Protein AF-A0A9E0HZK6-F1 (afdb_monomer_lite)

Foldseek 3Di:
DAVVVVLVPDDPVCVVVSVVVVVLVPDDPDDLLVSLLVQQVVQVVVVDPVSNVHSVVVSVVRHDPVSD

Secondary structure (DSSP, 8-state):
--HHHHHHHS-GGGHHHHHHHHHHHT--SS-HHHHHHHHHHHHHHHT-HHHHHHHHHHHTTTS-GGG-

pLDDT: mean 96.31, std 2.82, range [82.25, 98.69]

Radius of gyration: 11.9 Å; chains: 1; bounding box: 27×19×34 Å

Structure (mmCIF, N/CA/C/O backbone):
data_AF-A0A9E0HZK6-F1
#
_entry.id   AF-A0A9E0HZK6-F1
#
loop_
_atom_site.group_PDB
_atom_site.id
_atom_site.type_symbol
_atom_site.label_atom_id
_atom_site.label_alt_id
_atom_site.label_comp_id
_atom_site.label_asym_id
_atom_site.label_entity_id
_atom_site.label_seq_id
_atom_site.pdbx_PDB_ins_code
_atom_site.Cartn_x
_atom_site.Cartn_y
_atom_site.Cartn_z
_atom_site.occupancy
_atom_site.B_iso_or_equiv
_atom_site.auth_seq_id
_atom_site.auth_comp_id
_atom_site.auth_asym_id
_atom_site.auth_atom_id
_atom_site.pdbx_PDB_model_num
ATOM 1 N N . MET A 1 1 ? -12.156 7.270 -6.481 1.00 82.25 1 MET A N 1
ATOM 2 C CA . MET A 1 1 ? -11.834 7.522 -5.068 1.00 82.25 1 MET A CA 1
ATOM 3 C C . MET A 1 1 ? -10.327 7.665 -4.976 1.00 82.25 1 MET A C 1
ATOM 5 O O . MET A 1 1 ? -9.653 6.882 -5.634 1.00 82.25 1 ME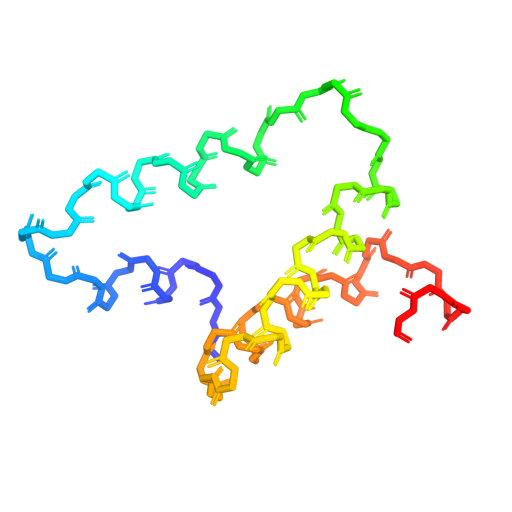T A O 1
ATOM 9 N N . SER A 1 2 ? -9.809 8.670 -4.271 1.00 93.69 2 SER A N 1
ATOM 10 C CA . SER A 1 2 ? -8.365 8.810 -4.028 1.00 93.69 2 SER A CA 1
ATOM 11 C C . SER A 1 2 ? -7.906 7.916 -2.871 1.00 93.69 2 SER A C 1
ATOM 13 O O . SER A 1 2 ? -8.727 7.406 -2.108 1.00 93.69 2 SER A O 1
ATOM 15 N N . ILE A 1 3 ? -6.594 7.738 -2.713 1.00 95.25 3 ILE A N 1
ATOM 16 C CA . ILE A 1 3 ? -6.037 7.002 -1.567 1.00 95.25 3 ILE A CA 1
ATOM 17 C C . ILE A 1 3 ? -6.319 7.732 -0.246 1.00 95.25 3 ILE A C 1
ATOM 19 O O . ILE A 1 3 ? -6.596 7.083 0.759 1.00 95.25 3 ILE A O 1
ATOM 23 N N . ASP A 1 4 ? -6.342 9.065 -0.245 1.00 94.94 4 ASP A N 1
ATOM 24 C CA . ASP A 1 4 ? -6.735 9.827 0.945 1.00 94.94 4 ASP A CA 1
ATOM 25 C C . ASP A 1 4 ? -8.198 9.570 1.322 1.00 94.94 4 ASP A C 1
ATOM 27 O O . ASP A 1 4 ? -8.490 9.266 2.475 1.00 94.94 4 ASP A O 1
ATOM 31 N N . GLN A 1 5 ? -9.105 9.551 0.340 1.00 96.12 5 GLN A N 1
ATOM 32 C CA . GLN A 1 5 ? -10.504 9.179 0.574 1.00 96.12 5 GLN A CA 1
ATOM 33 C C . GLN A 1 5 ? -10.643 7.732 1.074 1.00 96.12 5 GLN A C 1
ATOM 35 O O . GLN A 1 5 ? -11.444 7.477 1.970 1.00 96.12 5 GLN A O 1
ATOM 40 N N . LEU A 1 6 ? -9.840 6.792 0.553 1.00 95.69 6 LEU A N 1
ATOM 41 C CA . LEU A 1 6 ? -9.790 5.417 1.066 1.00 95.69 6 LEU A CA 1
ATOM 42 C C . LEU A 1 6 ? -9.386 5.405 2.545 1.00 95.69 6 LEU A C 1
ATOM 44 O O . LEU A 1 6 ? -10.057 4.786 3.367 1.00 95.69 6 LEU A O 1
ATOM 48 N N . LYS A 1 7 ? -8.315 6.122 2.895 1.00 95.44 7 LYS A N 1
ATOM 49 C CA . LYS A 1 7 ? -7.816 6.237 4.271 1.00 95.44 7 LYS A CA 1
ATOM 50 C C . LYS A 1 7 ? -8.816 6.903 5.213 1.00 95.44 7 LYS A C 1
ATOM 52 O O . LYS A 1 7 ? -8.806 6.599 6.404 1.00 95.44 7 LYS A O 1
ATOM 57 N N . ASP A 1 8 ? -9.631 7.825 4.721 1.00 95.81 8 ASP A N 1
ATOM 58 C CA . ASP A 1 8 ? -10.660 8.501 5.515 1.00 95.81 8 ASP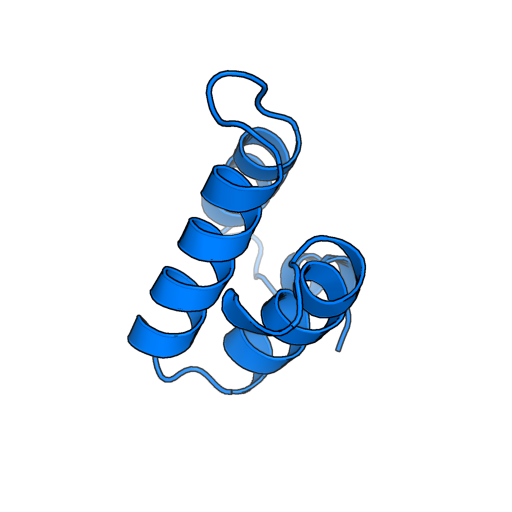 A CA 1
ATOM 59 C C . ASP A 1 8 ? -11.944 7.674 5.654 1.00 95.81 8 ASP A C 1
ATOM 61 O O . ASP A 1 8 ? -12.684 7.864 6.613 1.00 95.81 8 ASP A O 1
ATOM 65 N N . SER A 1 9 ? -12.174 6.706 4.761 1.00 95.62 9 SER A N 1
ATOM 66 C CA . SER A 1 9 ? -13.275 5.739 4.881 1.00 95.62 9 SER A CA 1
ATOM 67 C C . SER A 1 9 ? -13.039 4.655 5.944 1.00 95.62 9 SER A C 1
ATOM 69 O O . SER A 1 9 ? -13.981 3.983 6.365 1.00 95.62 9 SER A O 1
ATOM 71 N N . LEU A 1 10 ? -11.789 4.474 6.388 1.00 95.38 10 LEU A N 1
ATOM 72 C CA . LEU A 1 10 ? -11.439 3.504 7.423 1.00 95.38 10 LEU A CA 1
ATOM 73 C C . LEU A 1 10 ? -11.944 3.976 8.791 1.00 95.38 10 LEU A C 1
ATOM 75 O O . LEU A 1 10 ? -11.604 5.065 9.248 1.00 95.38 10 LEU A O 1
ATOM 79 N N . ALA A 1 11 ? -12.720 3.123 9.458 1.00 96.31 11 ALA A N 1
ATOM 80 C CA . ALA A 1 11 ? -13.227 3.374 10.804 1.00 96.31 11 ALA A CA 1
ATOM 81 C C . ALA A 1 11 ? -12.103 3.431 11.857 1.00 96.31 11 ALA A C 1
ATOM 83 O O . ALA A 1 11 ? -11.016 2.888 11.656 1.00 96.31 11 ALA A O 1
ATOM 84 N N . ASP A 1 12 ? -12.394 4.009 13.027 1.00 96.19 12 ASP A N 1
ATOM 85 C CA . ASP A 1 12 ? -11.406 4.236 14.095 1.00 96.19 12 ASP A CA 1
ATOM 86 C C . ASP A 1 12 ? -10.690 2.962 14.568 1.00 96.19 12 ASP A C 1
ATOM 88 O O . ASP A 1 12 ? -9.496 2.992 14.869 1.00 96.19 12 ASP A O 1
ATOM 92 N N . TYR A 1 13 ? -11.384 1.819 14.583 1.00 97.19 13 TYR A N 1
ATOM 93 C CA . TYR A 1 13 ? -10.777 0.536 14.954 1.00 97.19 13 TYR A CA 1
ATOM 94 C C . TYR A 1 13 ? -9.695 0.070 13.961 1.00 97.19 13 TYR A C 1
ATOM 96 O O . TYR A 1 13 ? -8.894 -0.797 14.294 1.00 97.19 13 TYR A O 1
ATOM 104 N N . ALA A 1 14 ? -9.659 0.628 12.746 1.00 97.62 14 ALA A N 1
ATOM 105 C CA . ALA A 1 14 ? -8.703 0.306 11.687 1.00 97.62 14 ALA A CA 1
ATOM 106 C C . ALA A 1 14 ? -7.545 1.321 11.601 1.00 97.62 14 ALA A C 1
ATOM 108 O O . ALA A 1 14 ? -6.846 1.389 10.585 1.00 97.62 14 ALA A O 1
ATOM 109 N N . LYS A 1 15 ? -7.311 2.108 12.661 1.00 96.81 15 LYS A N 1
ATOM 110 C CA . LYS A 1 15 ? -6.254 3.131 12.716 1.00 96.81 15 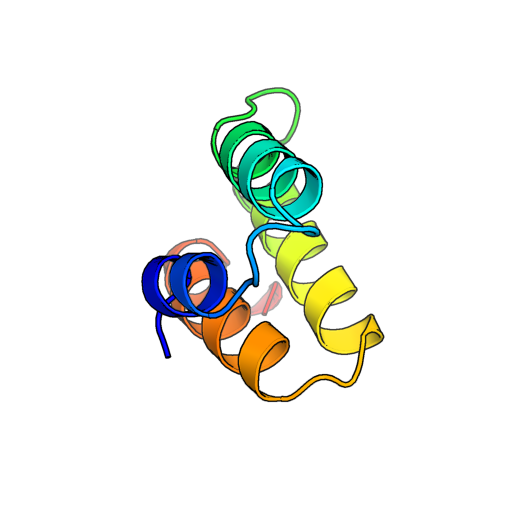LYS A CA 1
ATOM 111 C C . LYS A 1 15 ? -4.876 2.600 12.308 1.00 96.81 15 LYS A C 1
ATOM 113 O O . LYS A 1 15 ? -4.166 3.276 11.564 1.00 96.81 15 LYS A O 1
ATOM 118 N N . ASP A 1 16 ? -4.516 1.394 12.741 1.00 98.19 16 ASP A N 1
ATOM 119 C CA . ASP A 1 16 ? -3.216 0.801 12.410 1.00 98.19 16 ASP A CA 1
ATOM 120 C C . ASP A 1 16 ? -3.079 0.496 10.913 1.00 98.19 16 ASP A C 1
ATOM 122 O O . ASP A 1 16 ? -2.006 0.674 10.342 1.00 98.19 16 ASP A O 1
ATOM 126 N N . ILE A 1 17 ? -4.171 0.128 10.235 1.00 97.31 17 ILE A N 1
ATOM 127 C CA . ILE A 1 17 ? -4.176 -0.079 8.779 1.00 97.31 17 ILE A CA 1
ATOM 128 C C . ILE A 1 17 ? -3.908 1.249 8.061 1.00 97.31 17 ILE A C 1
ATOM 130 O O . ILE A 1 17 ? -3.073 1.303 7.158 1.00 97.31 17 ILE A O 1
ATOM 134 N N . LYS A 1 18 ? -4.556 2.341 8.494 1.00 96.19 18 LYS A N 1
ATOM 135 C CA . LYS A 1 18 ? -4.332 3.692 7.944 1.00 96.19 18 LYS A CA 1
ATOM 136 C C . LYS A 1 18 ? -2.881 4.149 8.124 1.00 96.19 18 LYS A C 1
ATOM 138 O O . LYS A 1 18 ? -2.295 4.724 7.199 1.00 96.19 18 LYS A O 1
ATOM 143 N N . LEU A 1 19 ? -2.309 3.899 9.304 1.00 97.19 19 LEU A N 1
ATOM 144 C CA . LEU A 1 19 ? -0.922 4.237 9.619 1.00 97.19 19 LEU A CA 1
ATOM 145 C C . LEU A 1 19 ? 0.053 3.423 8.762 1.00 97.19 19 LEU A C 1
ATOM 147 O O . LEU A 1 19 ? 0.909 4.004 8.100 1.00 97.19 19 LEU A O 1
ATOM 151 N N . ASN A 1 20 ? -0.122 2.102 8.705 1.00 97.44 20 ASN A N 1
ATOM 152 C CA . ASN A 1 20 ? 0.745 1.216 7.932 1.00 97.44 20 ASN A CA 1
ATOM 153 C C . ASN A 1 20 ? 0.696 1.520 6.434 1.00 97.44 20 ASN A C 1
ATOM 155 O O . ASN A 1 20 ? 1.745 1.561 5.799 1.00 97.44 20 ASN A O 1
ATOM 159 N N . LEU A 1 21 ? -0.487 1.807 5.877 1.00 96.62 21 LEU A N 1
ATOM 160 C CA . LEU A 1 21 ? -0.610 2.225 4.480 1.00 96.62 21 LEU A CA 1
ATOM 161 C C . LEU A 1 21 ? 0.173 3.518 4.218 1.00 96.62 21 LEU A C 1
ATOM 163 O O . LEU A 1 21 ? 0.904 3.601 3.239 1.00 96.62 21 LEU A O 1
ATOM 167 N N . SER A 1 22 ? 0.078 4.500 5.118 1.00 95.44 22 SER A N 1
ATOM 168 C CA . SER A 1 22 ? 0.819 5.762 4.980 1.00 95.44 22 SER A CA 1
ATOM 169 C C . SER A 1 22 ? 2.332 5.555 5.064 1.00 95.44 22 SER A C 1
ATOM 171 O O . SER A 1 22 ? 3.067 6.128 4.266 1.00 95.44 22 SER A O 1
ATOM 173 N N . ASN A 1 23 ? 2.788 4.711 5.992 1.00 96.88 23 ASN A N 1
ATOM 174 C CA . ASN A 1 23 ? 4.206 4.402 6.163 1.00 96.88 23 ASN A CA 1
ATOM 175 C C . ASN A 1 23 ? 4.772 3.656 4.947 1.00 96.88 23 ASN A C 1
ATOM 177 O O . ASN A 1 23 ? 5.831 4.024 4.453 1.00 96.88 23 ASN A O 1
ATOM 181 N N . LEU A 1 24 ? 4.053 2.651 4.433 1.00 96.56 24 LEU A N 1
ATOM 182 C CA . LEU A 1 24 ? 4.479 1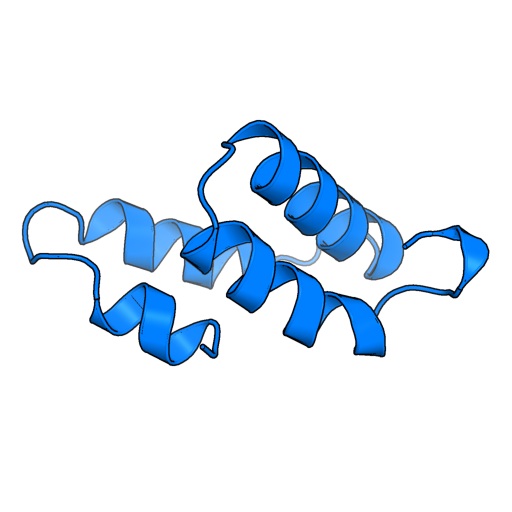.879 3.262 1.00 96.56 24 LEU A CA 1
ATOM 183 C C . LEU A 1 24 ? 4.555 2.727 1.988 1.00 96.56 24 LEU A C 1
ATOM 185 O O . LEU A 1 24 ? 5.360 2.437 1.119 1.00 96.56 24 LEU A O 1
ATOM 189 N N . MET A 1 25 ? 3.737 3.769 1.845 1.00 93.69 25 MET A N 1
ATOM 190 C CA . MET A 1 25 ? 3.788 4.633 0.657 1.00 93.69 25 MET A CA 1
ATOM 191 C C . MET A 1 25 ? 4.990 5.586 0.640 1.00 93.69 25 MET A C 1
ATOM 193 O O . MET A 1 25 ? 5.336 6.093 -0.425 1.00 93.69 25 MET A O 1
ATOM 197 N N . GLY A 1 26 ? 5.588 5.856 1.803 1.00 92.44 26 GLY A N 1
ATOM 198 C CA . GLY A 1 26 ? 6.761 6.720 1.954 1.00 92.44 26 GLY A CA 1
ATOM 199 C C . GLY A 1 26 ? 8.059 5.959 2.216 1.00 92.44 26 GLY A C 1
ATOM 200 O O . GLY A 1 26 ? 9.046 6.572 2.607 1.00 92.44 26 GLY A O 1
ATOM 201 N N . GLU A 1 27 ? 8.047 4.636 2.077 1.00 94.75 27 GLU A N 1
ATOM 202 C CA . GLU A 1 27 ? 9.232 3.806 2.263 1.00 94.75 27 GLU A CA 1
ATOM 203 C C . GLU A 1 27 ? 10.172 3.898 1.044 1.00 94.75 27 GLU A C 1
ATOM 205 O O . GLU A 1 27 ? 9.738 4.224 -0.061 1.00 94.75 27 GLU A O 1
ATOM 210 N N . GLU A 1 28 ? 11.464 3.628 1.242 1.00 95.44 28 GLU A N 1
ATOM 211 C CA . GLU A 1 28 ? 12.510 3.820 0.219 1.00 95.44 28 GLU A CA 1
ATOM 212 C C . GLU A 1 28 ? 13.349 2.554 -0.055 1.00 95.44 28 GLU A C 1
ATOM 214 O O . GLU A 1 28 ? 14.356 2.605 -0.762 1.00 95.44 28 GLU A O 1
ATOM 219 N N . ALA A 1 29 ? 12.969 1.405 0.506 1.00 97.44 29 ALA A N 1
ATOM 220 C CA . ALA A 1 29 ? 13.635 0.128 0.270 1.00 97.44 29 ALA A CA 1
ATOM 221 C C . ALA A 1 29 ? 13.339 -0.437 -1.128 1.00 97.44 29 ALA A C 1
ATOM 223 O O . ALA A 1 29 ? 14.176 -1.162 -1.675 1.00 97.44 29 ALA A O 1
ATOM 224 N N . LEU A 1 30 ? 12.180 -0.122 -1.720 1.00 97.75 30 LEU A N 1
ATOM 225 C CA . LEU A 1 30 ? 11.836 -0.505 -3.089 1.00 97.75 30 LEU A CA 1
ATOM 226 C C . LEU A 1 30 ? 12.012 0.654 -4.074 1.00 97.75 30 LEU A C 1
ATOM 228 O O . LEU A 1 30 ? 11.754 1.819 -3.777 1.00 97.75 30 LEU A O 1
ATOM 232 N N . SER A 1 31 ? 12.384 0.322 -5.315 1.00 97.38 31 SER A N 1
ATOM 233 C CA . SER A 1 31 ? 12.278 1.296 -6.407 1.00 97.38 31 SER A CA 1
ATOM 234 C C . SER A 1 31 ? 10.817 1.689 -6.640 1.00 97.38 31 SER A C 1
ATOM 236 O O . SER A 1 31 ? 9.901 0.906 -6.383 1.00 97.38 31 SER A O 1
ATOM 238 N N . GLN A 1 32 ? 10.583 2.868 -7.220 1.00 96.38 32 GLN A N 1
ATOM 239 C CA . GLN A 1 32 ? 9.224 3.353 -7.479 1.00 96.38 32 GLN A CA 1
ATOM 240 C C . GLN A 1 32 ? 8.375 2.362 -8.303 1.00 96.38 32 GLN A C 1
ATOM 242 O O . GLN A 1 32 ? 7.203 2.167 -7.992 1.00 96.38 32 GLN A O 1
ATOM 247 N N . GLN A 1 33 ? 8.961 1.689 -9.302 1.00 97.75 33 GLN A N 1
ATOM 248 C CA . GLN A 1 33 ? 8.263 0.657 -10.086 1.00 97.75 33 GLN A CA 1
ATOM 249 C C . GLN A 1 33 ? 7.885 -0.560 -9.231 1.00 97.75 33 GLN A C 1
ATOM 251 O O . GLN A 1 33 ? 6.757 -1.040 -9.302 1.00 97.75 33 GLN A O 1
ATOM 256 N N . GLN A 1 34 ? 8.805 -1.044 -8.392 1.00 97.75 34 GLN A N 1
ATOM 257 C CA . GLN A 1 34 ? 8.550 -2.191 -7.515 1.00 97.75 34 GLN A CA 1
ATOM 258 C C . GLN A 1 34 ? 7.497 -1.871 -6.453 1.00 97.75 34 GLN A C 1
ATOM 260 O O . GLN A 1 34 ? 6.601 -2.684 -6.227 1.00 97.75 34 GLN A O 1
ATOM 265 N N . LEU A 1 35 ? 7.574 -0.689 -5.838 1.00 98.00 35 LEU A N 1
ATOM 266 C CA . LEU A 1 35 ? 6.632 -0.250 -4.814 1.00 98.00 35 LEU A CA 1
ATOM 267 C C . LEU A 1 35 ? 5.207 -0.189 -5.373 1.00 98.00 35 LEU A C 1
ATOM 269 O O . LEU A 1 35 ? 4.301 -0.859 -4.875 1.00 98.00 35 LEU A O 1
ATOM 273 N N . TRP A 1 36 ? 5.012 0.568 -6.455 1.00 97.94 36 TRP A N 1
ATOM 274 C CA . TRP A 1 36 ? 3.685 0.768 -7.034 1.00 97.94 36 TRP A CA 1
ATOM 275 C C . TRP A 1 36 ? 3.145 -0.473 -7.745 1.00 97.94 36 TRP A C 1
ATOM 277 O O . TRP A 1 36 ? 1.939 -0.711 -7.699 1.00 97.94 36 TRP A O 1
ATOM 287 N N . GLY A 1 37 ? 4.017 -1.305 -8.321 1.00 98.06 37 GLY A N 1
ATOM 288 C CA . GLY A 1 37 ? 3.628 -2.594 -8.891 1.00 98.06 37 GLY A CA 1
ATOM 289 C C . GLY A 1 37 ? 3.150 -3.559 -7.807 1.00 98.06 37 GLY A C 1
ATOM 290 O O . GLY A 1 37 ? 2.121 -4.213 -7.969 1.00 98.06 37 GLY A O 1
ATOM 291 N N . THR A 1 38 ? 3.831 -3.580 -6.656 1.00 98.06 38 THR A N 1
ATOM 292 C CA . THR A 1 38 ? 3.415 -4.374 -5.490 1.00 98.06 38 THR A CA 1
ATOM 293 C C . THR A 1 38 ? 2.075 -3.891 -4.948 1.00 98.06 38 THR A C 1
ATOM 295 O O . THR A 1 38 ? 1.175 -4.704 -4.739 1.00 98.06 38 THR A O 1
ATOM 298 N N . PHE A 1 39 ? 1.894 -2.577 -4.772 1.00 98.12 39 PHE A N 1
ATOM 299 C CA . PHE A 1 39 ? 0.611 -2.014 -4.348 1.00 98.12 39 PHE A CA 1
ATOM 300 C C . PHE A 1 39 ? -0.525 -2.397 -5.298 1.00 98.12 39 PHE A C 1
ATOM 302 O O . PHE A 1 39 ? -1.570 -2.855 -4.834 1.00 98.12 39 PHE A O 1
ATOM 309 N N . LEU A 1 40 ? -0.325 -2.247 -6.610 1.00 98.12 40 LEU A N 1
ATOM 310 C CA . LEU A 1 40 ? -1.339 -2.569 -7.611 1.00 98.12 40 LEU A CA 1
ATOM 311 C C . LEU A 1 40 ? -1.690 -4.063 -7.613 1.00 98.12 40 LEU A C 1
ATOM 313 O O . LEU A 1 40 ? -2.870 -4.415 -7.553 1.00 98.12 40 LEU A O 1
ATOM 317 N N . ALA A 1 41 ? -0.685 -4.942 -7.606 1.00 98.44 41 ALA A N 1
ATOM 318 C CA . ALA A 1 41 ? -0.889 -6.388 -7.552 1.00 98.44 41 ALA A CA 1
ATOM 319 C C . ALA A 1 41 ? -1.641 -6.813 -6.278 1.00 98.44 41 ALA A C 1
ATOM 321 O O . ALA A 1 41 ? -2.620 -7.562 -6.352 1.00 98.44 41 ALA A O 1
ATOM 322 N N . CYS A 1 42 ? -1.239 -6.291 -5.114 1.00 98.38 42 CYS A N 1
ATOM 323 C CA . CYS A 1 42 ? -1.912 -6.548 -3.842 1.00 98.38 42 CYS A CA 1
ATOM 324 C C . CYS A 1 42 ? -3.354 -6.027 -3.846 1.00 98.38 42 CYS A C 1
ATOM 326 O O . CYS A 1 42 ? -4.257 -6.752 -3.431 1.00 98.38 42 CYS A O 1
ATOM 328 N N . ALA A 1 43 ? -3.594 -4.814 -4.356 1.00 98.12 43 ALA A N 1
ATOM 329 C CA . ALA A 1 43 ? -4.934 -4.240 -4.460 1.00 98.12 43 ALA A CA 1
ATOM 330 C C . ALA A 1 43 ? -5.859 -5.130 -5.302 1.00 98.12 43 ALA A C 1
ATOM 332 O O . ALA A 1 43 ? -6.950 -5.479 -4.850 1.00 98.12 43 ALA A O 1
ATOM 333 N N . LEU A 1 44 ? -5.402 -5.579 -6.476 1.00 98.31 44 LEU A N 1
ATOM 334 C CA . LEU A 1 44 ? -6.145 -6.507 -7.335 1.00 98.31 44 LEU A CA 1
ATOM 335 C C . LEU A 1 44 ? -6.437 -7.841 -6.637 1.00 98.31 44 LEU A C 1
ATOM 337 O O . LEU A 1 44 ? -7.546 -8.370 -6.755 1.00 98.31 44 LEU A O 1
ATOM 341 N N . ALA A 1 45 ? -5.478 -8.363 -5.871 1.00 98.69 45 ALA A N 1
ATOM 342 C CA . ALA A 1 45 ? -5.647 -9.601 -5.117 1.00 98.69 45 ALA A CA 1
ATOM 343 C C . ALA A 1 45 ? -6.731 -9.500 -4.027 1.00 98.69 45 ALA A C 1
ATOM 345 O O . ALA A 1 45 ? -7.384 -10.503 -3.742 1.00 98.69 45 ALA A O 1
ATOM 346 N N . THR A 1 46 ? -6.985 -8.307 -3.471 1.00 98.00 46 THR A N 1
ATOM 347 C CA . THR A 1 46 ? -8.046 -8.107 -2.461 1.00 98.00 46 THR A CA 1
ATOM 348 C C . THR A 1 46 ? -9.465 -8.272 -3.006 1.00 98.00 46 THR A C 1
ATOM 350 O O . THR A 1 46 ? -10.387 -8.505 -2.228 1.00 98.00 46 THR A O 1
ATOM 353 N N . ARG A 1 47 ? -9.657 -8.127 -4.328 1.00 98.25 47 ARG A N 1
ATOM 354 C CA . ARG A 1 47 ? -10.978 -8.094 -4.988 1.00 98.25 47 ARG A CA 1
ATOM 355 C C . ARG A 1 47 ? -11.926 -7.007 -4.464 1.00 98.25 47 ARG A C 1
ATOM 357 O O . ARG A 1 47 ? -13.128 -7.097 -4.695 1.00 98.25 47 ARG A O 1
ATOM 364 N N . GLN A 1 48 ? -11.408 -5.977 -3.798 1.00 98.12 48 GLN A N 1
ATOM 365 C CA . GLN A 1 48 ? -12.211 -4.855 -3.328 1.00 98.12 48 GLN A CA 1
ATOM 366 C C . GLN A 1 48 ? -12.104 -3.691 -4.329 1.00 98.12 48 GLN A C 1
ATOM 368 O O . GLN A 1 48 ? -11.024 -3.153 -4.569 1.00 98.12 48 GLN A O 1
ATOM 373 N N . GLU A 1 49 ? -13.236 -3.308 -4.922 1.00 97.94 49 GLU A N 1
ATOM 374 C CA . GLU A 1 49 ? -13.310 -2.325 -6.008 1.00 97.94 49 GLU A CA 1
ATOM 375 C C . GLU A 1 49 ? -12.773 -0.927 -5.650 1.00 97.94 49 GLU A C 1
ATOM 377 O O . GLU A 1 49 ? -12.024 -0.336 -6.426 1.00 97.94 49 GLU A O 1
ATOM 382 N N . ASP A 1 50 ? -13.124 -0.400 -4.483 1.00 97.25 50 ASP A N 1
ATOM 383 C CA . ASP A 1 50 ? -12.681 0.893 -3.962 1.00 97.25 50 ASP A CA 1
ATOM 384 C C . ASP A 1 50 ? -11.166 0.927 -3.723 1.00 97.25 50 ASP A C 1
ATOM 386 O O . ASP A 1 50 ? -10.500 1.897 -4.103 1.00 97.25 50 ASP A O 1
ATOM 390 N N . VAL A 1 51 ? -10.604 -0.152 -3.163 1.00 97.69 51 VAL A N 1
ATOM 391 C CA . VAL A 1 51 ? -9.151 -0.306 -2.964 1.00 97.69 51 VAL A CA 1
ATOM 392 C C . VAL A 1 51 ? -8.435 -0.359 -4.311 1.00 97.69 51 VAL A C 1
ATOM 394 O O . VAL A 1 51 ? -7.475 0.382 -4.529 1.00 97.69 51 VAL A O 1
ATOM 397 N N . ILE A 1 52 ? -8.932 -1.184 -5.239 1.00 98.31 52 ILE A N 1
ATOM 398 C CA . ILE A 1 52 ? -8.389 -1.297 -6.598 1.00 98.31 52 ILE A CA 1
ATOM 399 C C . ILE A 1 52 ? -8.412 0.066 -7.286 1.00 98.31 52 ILE A C 1
ATOM 401 O O . ILE A 1 52 ? -7.393 0.507 -7.813 1.00 98.31 52 ILE A O 1
ATOM 405 N N . ARG A 1 53 ? -9.549 0.767 -7.248 1.00 98.00 53 ARG A N 1
ATOM 406 C CA . ARG A 1 53 ? -9.725 2.058 -7.916 1.00 98.00 53 ARG A CA 1
ATOM 407 C C . ARG A 1 53 ? -8.785 3.122 -7.352 1.00 98.00 53 ARG A C 1
ATOM 409 O O . ARG A 1 53 ? -8.193 3.867 -8.132 1.00 98.00 53 ARG A O 1
ATOM 416 N N . ALA A 1 54 ? -8.634 3.192 -6.030 1.00 97.69 54 ALA A N 1
ATOM 417 C CA . ALA A 1 54 ? -7.744 4.155 -5.386 1.00 97.69 54 ALA A CA 1
ATOM 418 C C . ALA A 1 54 ? -6.272 3.909 -5.745 1.00 97.69 54 ALA A C 1
ATOM 420 O O . ALA A 1 54 ? -5.585 4.833 -6.184 1.00 97.69 54 ALA A O 1
ATOM 421 N N . ILE A 1 55 ? -5.808 2.663 -5.625 1.00 97.81 55 ILE A N 1
ATOM 422 C CA . ILE A 1 55 ? -4.410 2.310 -5.893 1.00 97.81 55 ILE A CA 1
ATOM 423 C C . ILE A 1 55 ? -4.081 2.406 -7.386 1.00 97.81 55 ILE A C 1
ATOM 425 O O . ILE A 1 55 ? -3.066 3.000 -7.740 1.00 97.81 55 ILE A O 1
ATOM 429 N N . ALA A 1 56 ? -4.940 1.889 -8.271 1.00 97.38 56 ALA A N 1
ATOM 430 C CA . ALA A 1 56 ? -4.709 1.931 -9.716 1.00 97.38 56 ALA A CA 1
ATOM 431 C C . ALA A 1 56 ? -4.650 3.367 -10.259 1.00 97.38 56 ALA A C 1
ATOM 433 O O . ALA A 1 56 ? -3.846 3.655 -11.146 1.00 97.38 56 ALA A O 1
ATOM 434 N N . THR A 1 57 ? -5.460 4.277 -9.702 1.00 96.56 57 THR A N 1
ATOM 435 C CA . THR A 1 57 ? -5.435 5.698 -10.084 1.00 96.56 57 THR A CA 1
ATOM 436 C C . THR A 1 57 ? -4.057 6.302 -9.827 1.00 96.56 57 THR A C 1
ATOM 438 O O . THR A 1 57 ? -3.466 6.874 -10.741 1.00 96.56 57 THR A O 1
ATOM 441 N N . GLU A 1 58 ? -3.511 6.127 -8.623 1.00 96.19 58 GLU A N 1
ATOM 442 C CA . GLU A 1 58 ? -2.205 6.694 -8.271 1.00 96.19 58 GLU A CA 1
ATOM 443 C C . GLU A 1 58 ? -1.059 5.984 -9.013 1.00 96.19 58 GLU A C 1
ATOM 445 O O . GLU A 1 58 ? -0.214 6.639 -9.634 1.00 96.19 58 GLU A O 1
ATOM 450 N N . ALA A 1 59 ? -1.087 4.645 -9.050 1.00 96.94 59 ALA A N 1
ATOM 451 C CA . ALA A 1 59 ? -0.081 3.815 -9.710 1.00 96.94 59 ALA A CA 1
ATOM 452 C C . ALA A 1 59 ? 0.057 4.127 -11.209 1.00 96.94 59 ALA A C 1
ATOM 454 O O . ALA A 1 59 ? 1.158 4.045 -11.754 1.00 96.94 59 ALA A O 1
ATOM 455 N N . SER A 1 60 ? -1.021 4.560 -11.875 1.00 95.38 60 SER A N 1
ATOM 456 C CA . SER A 1 60 ? -0.990 4.919 -13.299 1.00 95.38 60 SER A CA 1
ATOM 457 C C . SER A 1 60 ? 0.043 6.003 -13.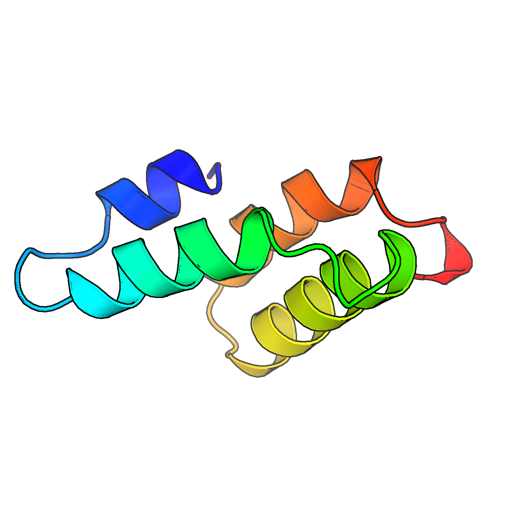639 1.00 95.38 60 SER A C 1
ATOM 459 O O . SER A 1 60 ? 0.595 5.995 -14.735 1.00 95.38 60 SER A O 1
ATOM 461 N N . SER A 1 61 ? 0.353 6.909 -12.708 1.00 94.94 61 SER A N 1
ATOM 462 C CA . SER A 1 61 ? 1.359 7.962 -12.904 1.00 94.94 61 SER A CA 1
ATOM 463 C C . SER A 1 61 ? 2.786 7.525 -12.548 1.00 94.94 61 SER A C 1
ATOM 465 O O . SER A 1 61 ? 3.744 8.232 -12.853 1.00 94.94 61 SER A O 1
ATOM 467 N N . LYS A 1 62 ? 2.929 6.369 -11.890 1.00 96.25 62 LYS A N 1
ATOM 468 C CA . LYS A 1 62 ? 4.183 5.867 -11.307 1.00 96.25 62 LYS A CA 1
ATOM 469 C C . LYS A 1 62 ? 4.728 4.644 -12.042 1.00 96.25 62 LYS A C 1
ATOM 471 O O . LYS A 1 62 ? 5.921 4.368 -11.957 1.00 96.25 62 LYS A O 1
ATOM 476 N N . LEU A 1 63 ? 3.862 3.928 -12.761 1.00 97.75 63 LEU A N 1
ATOM 477 C CA . LEU A 1 63 ? 4.178 2.715 -13.510 1.00 97.75 63 LEU A CA 1
ATOM 478 C C . LEU A 1 63 ? 4.306 2.984 -15.009 1.00 97.75 63 LEU A C 1
ATOM 480 O O . LEU A 1 63 ? 3.541 3.770 -15.588 1.00 97.75 63 LEU A O 1
ATOM 484 N N . SER A 1 64 ? 5.261 2.291 -15.640 1.00 97.06 64 SER A N 1
ATOM 485 C CA . SER A 1 64 ? 5.353 2.269 -17.102 1.00 97.06 64 SER A CA 1
ATOM 486 C C . SER A 1 64 ? 4.136 1.538 -17.685 1.00 97.06 64 SER A C 1
ATOM 488 O O . SER A 1 64 ? 3.481 0.788 -16.961 1.00 97.06 64 SER A O 1
ATOM 490 N N . PRO A 1 65 ? 3.792 1.740 -18.967 1.00 94.50 65 PRO A N 1
ATOM 491 C CA . PRO A 1 65 ? 2.653 1.058 -19.580 1.00 94.50 65 PRO A CA 1
ATOM 492 C C . PRO A 1 65 ? 2.712 -0.471 -19.469 1.00 94.50 65 PRO A C 1
ATOM 494 O O . PRO A 1 65 ? 1.683 -1.099 -19.257 1.00 94.50 65 PRO A O 1
ATOM 497 N N . GLU A 1 66 ? 3.905 -1.060 -19.569 1.00 94.81 66 GLU A N 1
ATOM 498 C CA . GLU A 1 66 ? 4.132 -2.510 -19.509 1.00 94.81 66 GLU A CA 1
ATOM 499 C C . GLU A 1 66 ? 4.002 -3.078 -18.088 1.00 94.81 66 GLU A C 1
ATOM 501 O O . GLU A 1 66 ? 3.870 -4.288 -17.924 1.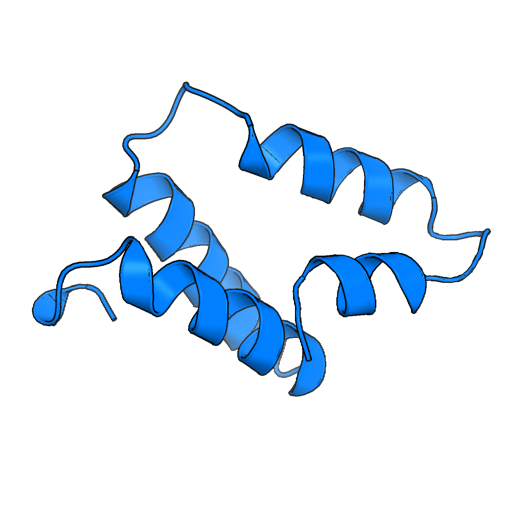00 94.81 66 GLU A O 1
ATOM 506 N N . ALA A 1 67 ? 4.065 -2.218 -17.068 1.00 92.56 67 ALA A N 1
ATOM 507 C CA . ALA A 1 67 ? 4.014 -2.588 -15.656 1.00 92.56 67 ALA A CA 1
ATOM 508 C C . ALA A 1 67 ? 2.623 -2.406 -15.014 1.00 92.56 67 ALA A C 1
ATOM 510 O O . ALA A 1 67 ? 2.490 -2.622 -13.809 1.00 92.56 67 ALA A O 1
ATOM 511 N N . ARG A 1 68 ? 1.612 -1.970 -15.781 1.00 82.38 68 ARG A N 1
ATOM 512 C CA . ARG A 1 68 ? 0.239 -1.709 -15.309 1.00 82.38 68 ARG A CA 1
ATOM 513 C C . ARG A 1 68 ? -0.674 -2.922 -15.426 1.00 82.38 68 ARG A C 1
ATOM 515 O O . ARG A 1 68 ? -0.567 -3.650 -16.435 1.00 82.38 68 ARG A O 1
#

Sequence (68 aa):
MSIDQLKDSLADYAKDIKLNLSNLMGEEALSQQQLWGTFLACALATRQEDVIRAIATEASSKLSPEAR